Protein AF-A0A316P8J1-F1 (afdb_monomer_lite)

Sequence (137 aa):
MRKIENETIPFGTFVAFNYFGLVFIKRLLSAEEENHEAIHTRQQIEWLILNTAVLLVLILGGGWSWWWLCTLPLCYHVILYCVLWFIEWLLPPYDRAYRDVALERECYDNQADKMYLKRRKWFAWVKYLFKRPKNET

Secondary structure (DSSP, 8-state):
-EEEE-SSSS-TT-SEEEETTEEEESSPPPHHHHHHHHHHHHHHHHHHHHHHHHHHHHHHHH---GGGGGGTTTTHHHHHHHHHHHHHHHSSPTTSTTT--HHHHHHHHHTT-TTHHHHPPTTTTHHHHSSPPP---

pLDDT: mean 81.85, std 12.63, range [36.97, 94.56]

Structure (mmCIF, N/CA/C/O backbone):
data_AF-A0A316P8J1-F1
#
_entry.id   AF-A0A316P8J1-F1
#
loop_
_atom_site.group_PDB
_atom_site.id
_atom_site.type_symbol
_atom_site.label_atom_id
_atom_site.label_alt_id
_atom_site.label_comp_id
_atom_site.label_asym_id
_atom_site.label_entity_id
_atom_site.label_seq_id
_atom_site.pdbx_PDB_ins_code
_atom_site.Cartn_x
_atom_site.Cartn_y
_atom_site.Cartn_z
_atom_site.occupancy
_atom_site.B_iso_or_equiv
_atom_site.auth_seq_id
_atom_site.auth_comp_id
_atom_site.auth_asym_id
_atom_site.auth_atom_id
_atom_site.pdbx_PDB_model_num
ATOM 1 N N . MET A 1 1 ? 11.350 8.365 -1.764 1.00 85.19 1 MET A N 1
ATOM 2 C CA . MET A 1 1 ? 11.696 7.038 -1.215 1.00 85.19 1 MET A CA 1
ATOM 3 C C . MET A 1 1 ? 13.190 6.975 -0.987 1.00 85.19 1 MET A C 1
ATOM 5 O O . MET A 1 1 ? 13.927 7.582 -1.756 1.00 85.19 1 MET A O 1
ATOM 9 N N . ARG A 1 2 ? 13.624 6.270 0.055 1.00 89.25 2 ARG A N 1
ATOM 10 C CA . ARG A 1 2 ? 15.032 6.014 0.354 1.00 89.25 2 ARG A CA 1
ATOM 11 C C . ARG A 1 2 ? 15.340 4.563 -0.001 1.00 89.25 2 ARG A C 1
ATOM 13 O O . ARG A 1 2 ? 14.674 3.668 0.504 1.00 89.25 2 ARG A O 1
ATOM 20 N N . LYS A 1 3 ? 16.339 4.353 -0.855 1.00 91.88 3 LYS A N 1
ATOM 21 C CA . LYS A 1 3 ? 16.810 3.022 -1.250 1.00 91.88 3 LYS A CA 1
ATOM 22 C C . LYS A 1 3 ? 17.930 2.575 -0.312 1.00 91.88 3 LYS A C 1
ATOM 24 O O . LYS A 1 3 ? 18.781 3.391 0.044 1.00 91.88 3 LYS A O 1
ATOM 29 N N . ILE A 1 4 ? 17.896 1.318 0.109 1.00 90.50 4 ILE A N 1
ATOM 30 C CA . ILE A 1 4 ? 18.890 0.688 0.977 1.00 90.50 4 ILE A CA 1
ATOM 31 C C . ILE A 1 4 ? 19.311 -0.610 0.295 1.00 90.50 4 ILE A C 1
ATOM 33 O O . ILE A 1 4 ? 18.494 -1.507 0.110 1.00 90.50 4 ILE A O 1
ATOM 37 N N . GLU A 1 5 ? 20.574 -0.699 -0.101 1.00 89.00 5 GLU A N 1
ATOM 38 C CA . GLU A 1 5 ? 21.126 -1.928 -0.669 1.00 89.00 5 GLU A CA 1
ATOM 39 C C . GLU A 1 5 ? 21.332 -2.951 0.450 1.00 89.00 5 GLU A C 1
ATOM 41 O O . GLU A 1 5 ? 21.903 -2.633 1.497 1.00 89.00 5 GLU A O 1
ATOM 46 N N . ASN A 1 6 ? 20.795 -4.156 0.268 1.00 85.25 6 ASN A N 1
ATOM 47 C CA . ASN A 1 6 ? 20.880 -5.226 1.253 1.00 85.25 6 ASN A CA 1
ATOM 48 C C . ASN A 1 6 ? 20.797 -6.595 0.560 1.00 85.25 6 ASN A C 1
ATOM 50 O O . ASN A 1 6 ? 19.905 -6.851 -0.245 1.00 85.25 6 ASN A O 1
ATOM 54 N N . GLU A 1 7 ? 21.730 -7.487 0.889 1.00 76.38 7 GLU A N 1
ATOM 55 C CA . GLU A 1 7 ? 21.803 -8.835 0.312 1.00 76.38 7 GLU A CA 1
ATOM 56 C C . GLU A 1 7 ? 20.907 -9.851 1.043 1.00 76.38 7 GLU A C 1
ATOM 58 O O . GLU A 1 7 ? 20.533 -10.878 0.479 1.00 76.38 7 GLU A O 1
ATOM 63 N N . THR A 1 8 ? 20.528 -9.561 2.292 1.00 77.88 8 THR A N 1
ATOM 64 C CA . THR A 1 8 ? 19.706 -10.441 3.142 1.00 77.88 8 THR A CA 1
ATOM 65 C C . THR A 1 8 ? 18.210 -10.181 2.970 1.00 77.88 8 THR A C 1
ATOM 67 O O . THR A 1 8 ? 17.414 -11.117 2.925 1.00 77.88 8 THR A O 1
ATOM 70 N N . ILE A 1 9 ? 17.817 -8.908 2.879 1.00 74.31 9 ILE A N 1
ATOM 71 C CA . ILE A 1 9 ? 16.425 -8.469 2.716 1.00 74.31 9 ILE A CA 1
ATOM 72 C C . ILE A 1 9 ? 16.333 -7.721 1.389 1.00 74.31 9 ILE A C 1
ATOM 74 O O . ILE A 1 9 ? 17.096 -6.774 1.206 1.00 74.31 9 ILE A O 1
ATOM 78 N N . PRO A 1 10 ? 15.388 -8.053 0.495 1.00 71.56 10 PRO A N 1
ATOM 79 C CA . PRO A 1 10 ? 14.294 -9.032 0.626 1.00 71.56 10 PRO A CA 1
ATOM 80 C C . PRO A 1 10 ? 14.698 -10.519 0.668 1.00 71.56 10 PRO A C 1
ATOM 82 O O . PRO A 1 10 ? 15.656 -10.931 0.032 1.00 71.56 10 PRO A O 1
ATOM 85 N N . PHE A 1 11 ? 13.926 -11.376 1.341 1.00 73.81 11 PHE A N 1
ATOM 86 C CA . PHE A 1 11 ? 14.153 -12.831 1.316 1.00 73.81 11 PHE A CA 1
ATOM 87 C C . PHE A 1 11 ? 13.697 -13.460 -0.016 1.00 73.81 11 PHE A C 1
ATOM 89 O O . PHE A 1 11 ? 12.837 -12.917 -0.701 1.00 73.81 11 PHE A O 1
ATOM 96 N N . GLY A 1 12 ? 14.250 -14.613 -0.402 1.00 76.75 12 GLY A N 1
ATOM 97 C CA . GLY A 1 12 ? 13.776 -15.373 -1.572 1.00 76.75 12 GLY A CA 1
ATOM 98 C C . GLY A 1 12 ? 14.041 -14.706 -2.932 1.00 76.75 12 GLY A C 1
ATOM 99 O O . GLY A 1 12 ? 15.093 -14.103 -3.140 1.00 76.75 12 GLY A O 1
ATOM 100 N N . THR A 1 13 ? 13.097 -14.844 -3.869 1.00 77.56 13 THR A N 1
ATOM 101 C CA . THR A 1 13 ? 13.206 -14.369 -5.266 1.00 77.56 13 THR A CA 1
ATOM 102 C C . THR A 1 13 ? 12.830 -12.899 -5.457 1.00 77.56 13 THR A C 1
ATOM 104 O O . THR A 1 13 ? 12.964 -12.376 -6.561 1.00 77.56 13 THR A O 1
ATOM 107 N N . PHE A 1 14 ? 12.356 -12.224 -4.408 1.00 79.00 14 PHE A N 1
ATOM 108 C CA . PHE A 1 14 ? 11.986 -10.814 -4.476 1.00 79.00 14 PHE A CA 1
ATOM 109 C C . PHE A 1 14 ? 13.226 -9.937 -4.704 1.00 79.00 14 PHE A C 1
ATOM 111 O O . PHE A 1 14 ? 14.289 -10.166 -4.117 1.00 79.00 14 PHE A O 1
ATOM 118 N N . VAL A 1 15 ? 13.078 -8.940 -5.578 1.00 85.19 15 VAL A N 1
ATOM 119 C CA . VAL A 1 15 ? 14.144 -8.005 -5.980 1.00 85.19 15 VAL A CA 1
ATOM 120 C C . VAL A 1 15 ? 14.183 -6.786 -5.062 1.00 85.19 15 VAL A C 1
ATOM 122 O O . VAL A 1 15 ? 15.264 -6.320 -4.689 1.00 85.19 15 VAL A O 1
ATOM 125 N N . ALA A 1 16 ? 13.000 -6.297 -4.694 1.00 86.94 16 ALA A N 1
ATOM 126 C CA . ALA A 1 16 ? 12.796 -5.174 -3.803 1.00 86.94 16 ALA A CA 1
ATOM 127 C C . ALA A 1 16 ? 11.780 -5.527 -2.711 1.00 86.94 16 ALA A C 1
ATOM 129 O O . ALA A 1 16 ? 10.933 -6.403 -2.882 1.00 86.94 16 ALA A O 1
ATOM 130 N N . PHE A 1 17 ? 11.899 -4.851 -1.573 1.00 86.88 17 PHE A N 1
ATOM 131 C CA . PHE A 1 17 ? 10.898 -4.840 -0.515 1.00 86.88 17 PHE A CA 1
ATOM 132 C C . PHE A 1 17 ? 10.733 -3.416 -0.002 1.00 86.88 17 PHE A C 1
ATOM 134 O O . PHE A 1 17 ? 11.706 -2.788 0.418 1.00 86.88 17 PHE A O 1
ATOM 141 N N . ASN A 1 18 ? 9.507 -2.908 -0.024 1.00 88.31 18 ASN A N 1
ATOM 142 C CA . ASN A 1 18 ? 9.205 -1.533 0.341 1.00 88.31 18 ASN A CA 1
ATOM 143 C C . ASN A 1 18 ? 8.412 -1.453 1.629 1.00 88.31 18 ASN A C 1
ATOM 145 O O . ASN A 1 18 ? 7.298 -1.960 1.738 1.00 88.31 18 ASN A O 1
ATOM 149 N N . TYR A 1 19 ? 8.980 -0.739 2.589 1.00 86.81 19 TYR A N 1
ATOM 150 C CA . TYR A 1 19 ? 8.378 -0.492 3.879 1.00 86.81 19 TYR A CA 1
ATOM 151 C C . TYR A 1 19 ? 8.293 1.009 4.141 1.00 86.81 19 TYR A C 1
ATOM 153 O O . TYR A 1 19 ? 9.278 1.649 4.510 1.00 86.81 19 TYR A O 1
ATOM 161 N N . PHE A 1 20 ? 7.114 1.592 3.919 1.00 85.69 20 PHE A N 1
ATOM 162 C CA . PHE A 1 20 ? 6.839 3.022 4.091 1.00 85.69 20 PHE A CA 1
ATOM 163 C C . PHE A 1 20 ? 7.842 3.934 3.364 1.00 85.69 20 PHE A C 1
ATOM 165 O O . PHE A 1 20 ? 8.261 4.976 3.868 1.00 85.69 20 PHE A O 1
ATOM 172 N N . GLY A 1 21 ? 8.244 3.546 2.152 1.00 85.25 21 GLY A N 1
ATOM 173 C CA . GLY A 1 21 ? 9.193 4.305 1.340 1.00 85.25 21 GLY A CA 1
ATOM 174 C C . GLY A 1 21 ? 10.661 4.100 1.708 1.00 85.25 21 GLY A C 1
ATOM 175 O O . GLY A 1 21 ? 11.510 4.757 1.096 1.00 85.25 21 GLY A O 1
ATOM 176 N N . LEU A 1 22 ? 10.966 3.202 2.652 1.00 89.81 22 LEU A N 1
ATOM 177 C CA . LEU A 1 22 ? 12.269 2.552 2.780 1.00 89.81 22 LEU A CA 1
ATOM 178 C C . LEU A 1 22 ? 12.263 1.312 1.882 1.00 89.81 22 LEU A C 1
ATOM 180 O O . LEU A 1 22 ? 11.584 0.332 2.179 1.00 89.81 22 LEU A O 1
ATOM 184 N N . VAL A 1 23 ? 12.988 1.373 0.770 1.00 91.00 23 VAL A N 1
ATOM 185 C CA . VAL A 1 23 ? 13.025 0.298 -0.226 1.00 91.00 23 VAL A CA 1
ATOM 186 C C . VAL A 1 23 ? 14.345 -0.444 -0.097 1.00 91.00 23 VAL A C 1
ATOM 188 O O . VAL A 1 23 ? 15.403 0.115 -0.385 1.00 91.00 23 VAL A O 1
ATOM 191 N N . PHE A 1 24 ? 14.280 -1.693 0.343 1.00 90.06 24 PHE A N 1
ATOM 192 C CA . PHE A 1 24 ? 15.413 -2.604 0.399 1.00 90.06 24 PHE A CA 1
ATOM 193 C C . PHE A 1 24 ? 15.577 -3.271 -0.960 1.00 90.06 24 PHE A C 1
ATOM 195 O O . PHE A 1 24 ? 14.616 -3.850 -1.465 1.00 90.06 24 PHE A O 1
ATOM 202 N N . ILE A 1 25 ? 16.760 -3.166 -1.560 1.00 91.94 25 ILE A N 1
ATOM 203 C CA . ILE A 1 25 ? 17.027 -3.650 -2.917 1.00 91.94 25 ILE A CA 1
ATOM 204 C C . ILE A 1 25 ? 18.228 -4.599 -2.928 1.00 91.94 25 ILE A C 1
ATOM 206 O O . ILE A 1 25 ? 19.247 -4.318 -2.300 1.00 91.94 25 ILE A O 1
ATOM 210 N N . LYS A 1 26 ? 18.120 -5.700 -3.680 1.00 88.31 26 LYS A N 1
ATOM 211 C CA . LYS A 1 26 ? 19.250 -6.615 -3.950 1.00 88.31 26 LYS A CA 1
ATOM 212 C C . LYS A 1 26 ? 20.116 -6.183 -5.125 1.00 88.31 26 LYS A C 1
ATOM 214 O O . LYS A 1 26 ? 21.272 -6.571 -5.234 1.00 88.31 26 LYS A O 1
ATOM 219 N N . ARG A 1 27 ? 19.516 -5.443 -6.052 1.00 90.06 27 ARG A N 1
ATOM 220 C CA . ARG A 1 27 ? 20.156 -4.920 -7.257 1.00 90.06 27 ARG A CA 1
ATOM 221 C C . ARG A 1 27 ? 19.560 -3.570 -7.603 1.00 90.06 27 ARG A C 1
ATOM 223 O O . ARG A 1 27 ? 18.485 -3.216 -7.120 1.00 90.06 27 ARG A O 1
ATOM 230 N N . LEU A 1 28 ? 20.230 -2.855 -8.499 1.00 89.94 28 LEU A N 1
ATOM 231 C CA . LEU A 1 28 ? 19.685 -1.636 -9.072 1.00 89.94 28 LEU A CA 1
ATOM 232 C C . LEU A 1 28 ? 18.328 -1.924 -9.738 1.00 89.94 28 LEU A C 1
ATOM 234 O O . LEU A 1 28 ? 18.181 -2.887 -10.501 1.00 89.94 28 LEU A O 1
ATOM 238 N N . LEU A 1 29 ? 17.346 -1.088 -9.411 1.00 90.12 29 LEU A N 1
ATOM 239 C CA . LEU A 1 29 ? 16.007 -1.140 -9.981 1.00 90.12 29 LEU A CA 1
ATOM 240 C C . LEU A 1 29 ? 15.974 -0.382 -11.307 1.00 90.12 29 LEU A C 1
ATOM 242 O O . LEU A 1 29 ? 16.594 0.673 -11.458 1.00 90.12 29 LEU A O 1
ATOM 246 N N . SER A 1 30 ? 15.227 -0.917 -12.265 1.00 93.19 30 SER A N 1
ATOM 247 C CA . SER A 1 30 ? 14.836 -0.190 -13.468 1.00 93.19 30 SER A CA 1
ATOM 248 C C . SER A 1 30 ? 13.892 0.967 -13.123 1.00 93.19 30 SER A C 1
ATOM 250 O O . SER A 1 30 ? 13.273 0.996 -12.060 1.00 93.19 30 SER A O 1
ATOM 252 N N . ALA A 1 31 ? 13.728 1.919 -14.044 1.00 92.56 31 ALA A N 1
ATOM 253 C CA . ALA A 1 31 ? 12.813 3.043 -13.836 1.00 92.56 31 ALA A CA 1
ATOM 254 C C . ALA A 1 31 ? 11.350 2.600 -13.620 1.00 92.56 31 ALA A C 1
ATOM 256 O O . ALA A 1 31 ? 10.596 3.301 -12.947 1.00 92.56 31 ALA A O 1
ATOM 257 N N . GLU A 1 32 ? 10.950 1.459 -14.189 1.00 93.56 32 GLU A N 1
ATOM 258 C CA . GLU A 1 32 ? 9.616 0.887 -13.989 1.00 93.56 32 GLU A CA 1
ATOM 259 C C . GLU A 1 32 ? 9.484 0.276 -12.597 1.00 93.56 32 GLU A C 1
ATOM 261 O O . GLU A 1 32 ? 8.531 0.591 -11.894 1.00 93.56 32 GLU A O 1
ATOM 266 N N . GLU A 1 33 ? 10.471 -0.511 -12.160 1.00 92.06 33 GLU A N 1
ATOM 267 C CA . GLU A 1 33 ? 10.516 -1.074 -10.804 1.00 92.06 33 GLU A CA 1
ATOM 268 C C . GLU A 1 33 ? 10.549 0.037 -9.741 1.00 92.06 33 GLU A C 1
ATOM 270 O O . GLU A 1 33 ? 9.842 -0.032 -8.743 1.00 92.06 33 GLU A O 1
ATOM 275 N N . GLU A 1 34 ? 11.293 1.124 -9.962 1.00 92.94 34 GLU A N 1
ATOM 276 C CA . GLU A 1 34 ? 11.268 2.270 -9.047 1.00 92.94 34 GLU A CA 1
ATOM 277 C C . GLU A 1 34 ? 9.887 2.930 -8.971 1.00 92.94 34 GLU A C 1
ATOM 279 O O . GLU A 1 34 ? 9.447 3.326 -7.890 1.00 92.94 34 GLU A O 1
ATOM 284 N N . ASN A 1 35 ? 9.189 3.064 -10.100 1.00 94.31 35 ASN A N 1
ATOM 285 C CA . ASN A 1 35 ? 7.842 3.625 -10.115 1.00 94.31 35 ASN A CA 1
ATOM 286 C C . ASN A 1 35 ? 6.825 2.666 -9.478 1.00 94.31 35 ASN A C 1
ATOM 288 O O . ASN A 1 35 ? 5.946 3.113 -8.745 1.00 94.31 35 ASN A O 1
ATOM 292 N N . HIS A 1 36 ? 6.979 1.360 -9.700 1.00 94.38 36 HIS A N 1
ATOM 293 C CA . HIS A 1 36 ? 6.211 0.302 -9.050 1.00 94.38 36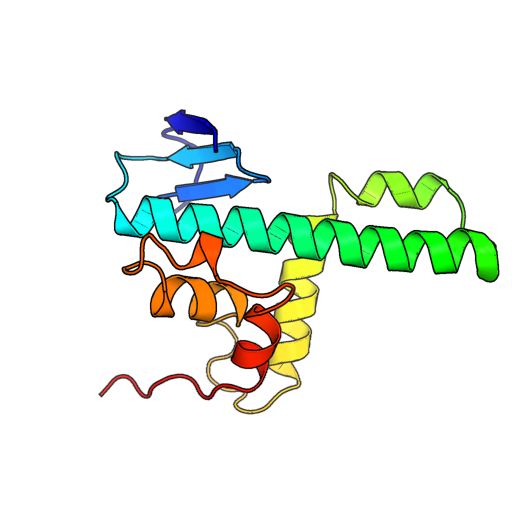 HIS A CA 1
ATOM 294 C C . HIS A 1 36 ? 6.308 0.438 -7.524 1.00 94.38 36 HIS A C 1
ATOM 296 O O . HIS A 1 36 ? 5.293 0.564 -6.837 1.00 94.38 36 HIS A O 1
ATOM 302 N N . GLU A 1 37 ? 7.525 0.548 -6.991 1.00 93.69 37 GLU A N 1
ATOM 303 C CA . GLU A 1 37 ? 7.733 0.760 -5.558 1.00 93.69 37 GLU A CA 1
ATOM 304 C C . GLU A 1 37 ? 7.174 2.110 -5.078 1.00 93.69 37 GLU A C 1
ATOM 306 O O . GLU A 1 37 ? 6.600 2.221 -3.993 1.00 93.69 37 GLU A O 1
ATOM 311 N N . ALA A 1 38 ? 7.255 3.157 -5.897 1.00 94.12 38 ALA A N 1
ATOM 312 C CA . ALA A 1 38 ? 6.682 4.456 -5.556 1.00 94.12 38 ALA A CA 1
ATOM 313 C C . ALA A 1 38 ? 5.151 4.401 -5.402 1.00 94.12 38 ALA A C 1
ATOM 315 O O . ALA A 1 38 ? 4.586 5.083 -4.537 1.00 94.12 38 ALA A O 1
ATOM 316 N N . ILE A 1 39 ? 4.481 3.571 -6.207 1.00 94.31 39 ILE A N 1
ATOM 317 C CA . ILE A 1 39 ? 3.046 3.294 -6.092 1.00 94.31 39 ILE A CA 1
ATOM 318 C C . ILE A 1 39 ? 2.751 2.539 -4.794 1.00 94.31 39 ILE A C 1
ATOM 320 O O . ILE A 1 39 ? 1.865 2.982 -4.057 1.00 94.31 39 ILE A O 1
ATOM 324 N N . HIS A 1 40 ? 3.536 1.515 -4.445 1.00 91.44 40 HIS A N 1
ATOM 325 C CA . HIS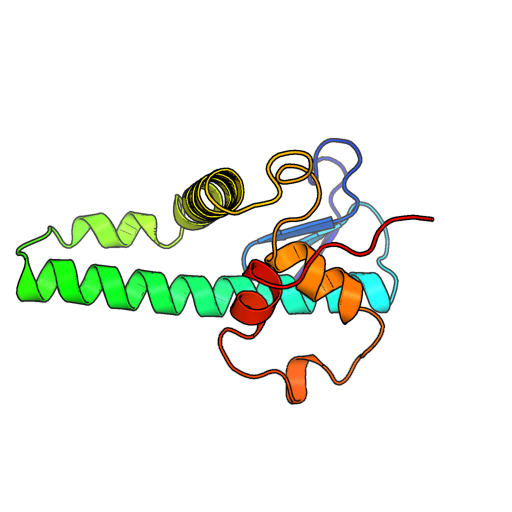 A 1 40 ? 3.414 0.809 -3.159 1.00 91.44 40 HIS A CA 1
ATOM 326 C C . HIS A 1 40 ? 3.527 1.750 -1.961 1.00 91.44 40 HIS A C 1
ATOM 328 O O . HIS A 1 40 ? 2.676 1.740 -1.070 1.00 91.44 40 HIS A O 1
ATOM 334 N N . THR A 1 41 ? 4.511 2.654 -1.955 1.00 92.44 41 THR A N 1
ATOM 335 C CA . THR A 1 41 ? 4.632 3.663 -0.888 1.00 92.44 41 THR A CA 1
ATOM 336 C C . THR A 1 41 ? 3.390 4.544 -0.799 1.00 92.44 41 THR A C 1
ATOM 338 O O . THR A 1 41 ? 2.924 4.862 0.298 1.00 92.44 41 THR A O 1
ATOM 341 N N . ARG A 1 42 ? 2.822 4.948 -1.942 1.00 93.12 42 ARG A N 1
ATOM 342 C CA . ARG A 1 42 ? 1.600 5.750 -1.933 1.00 93.12 42 ARG A CA 1
ATOM 343 C C . ARG A 1 42 ? 0.437 4.959 -1.349 1.00 93.12 42 ARG A C 1
ATOM 345 O O . ARG A 1 42 ? -0.247 5.492 -0.482 1.00 93.12 42 ARG A O 1
ATOM 352 N N . GLN A 1 43 ? 0.247 3.714 -1.775 1.00 90.81 43 GLN A N 1
ATOM 353 C CA . GLN A 1 43 ? -0.791 2.826 -1.256 1.00 90.81 43 GLN A CA 1
ATOM 354 C C . GLN A 1 43 ? -0.664 2.641 0.260 1.00 90.81 43 GLN A C 1
ATOM 356 O O . GLN A 1 43 ? -1.657 2.820 0.957 1.00 90.81 43 GLN A O 1
ATOM 361 N N . GLN A 1 44 ? 0.542 2.391 0.785 1.00 89.00 44 GLN A N 1
ATOM 362 C CA . GLN A 1 44 ? 0.807 2.265 2.227 1.00 89.00 44 GLN A CA 1
ATOM 363 C C . GLN A 1 44 ? 0.368 3.504 3.024 1.00 89.00 44 GLN A C 1
ATOM 365 O O . GLN A 1 44 ? -0.200 3.365 4.106 1.00 89.00 44 GLN A O 1
ATOM 370 N N . ILE A 1 45 ? 0.578 4.714 2.489 1.00 89.62 45 ILE A N 1
ATOM 371 C CA . ILE A 1 45 ? 0.133 5.966 3.126 1.00 89.62 45 ILE A CA 1
ATOM 372 C C . ILE A 1 45 ? -1.397 6.065 3.159 1.00 89.62 45 ILE A C 1
ATOM 374 O O . ILE A 1 45 ? -1.963 6.442 4.182 1.00 89.62 45 ILE A O 1
ATOM 378 N N . GLU A 1 46 ? -2.082 5.749 2.057 1.00 90.94 46 GLU A N 1
ATOM 379 C CA . GLU A 1 46 ? -3.556 5.795 1.995 1.00 90.94 46 GLU A CA 1
ATOM 380 C C . GLU A 1 46 ? -4.186 4.874 3.028 1.00 90.94 46 GLU A C 1
ATOM 382 O O . GLU A 1 46 ? -5.133 5.222 3.731 1.00 90.94 46 GLU A O 1
ATOM 387 N N . TRP A 1 47 ? -3.596 3.698 3.123 1.00 85.94 47 TRP A N 1
ATOM 388 C CA . TRP A 1 47 ? -3.966 2.647 4.031 1.00 85.94 47 TRP A CA 1
ATOM 389 C C . TRP A 1 47 ? -3.708 3.047 5.490 1.00 85.94 47 TRP A C 1
ATOM 391 O O . TRP A 1 47 ? -4.622 2.959 6.316 1.00 85.94 47 TRP A O 1
ATOM 401 N N . LEU A 1 48 ? -2.537 3.613 5.795 1.00 86.62 48 LEU A N 1
ATOM 402 C CA . LEU A 1 48 ? -2.246 4.170 7.117 1.00 86.62 48 LEU A CA 1
ATOM 403 C C . LEU A 1 48 ? -3.273 5.237 7.526 1.00 86.62 48 LEU A C 1
ATOM 405 O O . LEU A 1 48 ? -3.754 5.225 8.660 1.00 86.62 48 LEU A O 1
ATOM 409 N N . ILE A 1 49 ? -3.647 6.131 6.604 1.00 88.94 49 ILE A N 1
ATOM 410 C CA . ILE A 1 49 ? -4.653 7.173 6.856 1.00 88.94 49 ILE A CA 1
ATOM 411 C C . ILE A 1 49 ? -6.021 6.548 7.139 1.00 88.94 49 ILE A C 1
ATOM 413 O O . ILE A 1 49 ? -6.661 6.916 8.124 1.00 88.94 49 ILE A O 1
ATOM 417 N N . LEU A 1 50 ? -6.460 5.588 6.319 1.00 87.25 50 LEU A N 1
ATOM 418 C CA . LEU A 1 50 ? -7.739 4.902 6.507 1.00 87.25 50 LEU A CA 1
ATOM 419 C C . LEU A 1 50 ? -7.792 4.171 7.854 1.00 87.25 50 LEU A C 1
ATOM 421 O O . LEU A 1 50 ? -8.770 4.296 8.588 1.00 87.25 50 LEU A O 1
ATOM 425 N N . ASN A 1 51 ? -6.733 3.443 8.206 1.00 85.06 51 ASN A N 1
ATOM 426 C CA . ASN A 1 51 ? -6.668 2.712 9.467 1.00 85.06 51 ASN A CA 1
ATOM 427 C C . ASN A 1 51 ? -6.655 3.648 10.678 1.00 85.06 51 ASN A C 1
ATOM 429 O O . ASN A 1 51 ? -7.401 3.425 11.629 1.00 85.06 51 ASN A O 1
ATOM 433 N N . THR A 1 52 ? -5.884 4.735 10.603 1.00 87.25 52 THR A N 1
ATOM 434 C CA . THR A 1 52 ? -5.868 5.772 11.642 1.00 87.25 52 THR A CA 1
ATOM 435 C C . THR A 1 52 ? -7.257 6.380 11.822 1.00 87.25 52 THR A C 1
ATOM 437 O O . THR A 1 52 ? -7.726 6.503 12.950 1.00 87.25 52 THR A O 1
ATOM 440 N N . ALA A 1 53 ? -7.956 6.706 10.729 1.00 90.00 53 ALA A N 1
ATOM 441 C CA . ALA A 1 53 ? -9.305 7.261 10.796 1.00 90.00 53 ALA A CA 1
ATOM 442 C C . ALA A 1 53 ? -10.294 6.298 11.477 1.00 90.00 53 ALA A C 1
ATOM 444 O O . ALA A 1 53 ? -11.042 6.714 12.361 1.00 90.00 53 ALA A O 1
ATOM 445 N N . VAL A 1 54 ? -10.264 5.009 11.121 1.00 88.12 54 VAL A N 1
ATOM 446 C CA . VAL A 1 54 ? -11.126 3.987 11.738 1.00 88.12 54 VAL A CA 1
ATOM 447 C C . VAL A 1 54 ? -10.816 3.820 13.227 1.00 88.12 54 VAL A C 1
ATOM 449 O O . VAL A 1 54 ? -11.738 3.827 14.041 1.00 88.12 54 VAL A O 1
ATOM 452 N N . LEU A 1 55 ? -9.538 3.722 13.608 1.00 87.88 55 LEU A N 1
ATOM 453 C CA . LEU A 1 55 ? -9.148 3.603 15.016 1.00 87.88 55 LEU A CA 1
ATOM 454 C C . LEU A 1 55 ? -9.578 4.821 15.834 1.00 87.88 55 LEU A C 1
ATOM 456 O O . LEU A 1 55 ? -10.079 4.653 16.941 1.00 87.88 55 LEU A O 1
ATOM 460 N N . LEU A 1 56 ? -9.450 6.034 15.291 1.00 90.12 56 LEU A N 1
ATOM 461 C CA . LEU A 1 56 ? -9.918 7.245 15.968 1.00 90.12 56 LEU A CA 1
ATOM 462 C C . LEU A 1 56 ? -11.430 7.213 16.209 1.00 90.12 56 LEU A C 1
ATOM 464 O O . LEU A 1 56 ? -11.868 7.545 17.307 1.00 90.12 56 LEU A O 1
ATOM 468 N N . VAL A 1 57 ? -12.228 6.761 15.237 1.00 92.12 57 VAL A N 1
ATOM 469 C CA . VAL A 1 57 ? -13.681 6.598 15.420 1.00 92.12 57 VAL A CA 1
ATOM 470 C C . VAL A 1 57 ? -13.990 5.576 16.519 1.00 92.12 57 VAL A C 1
ATOM 472 O O . VAL A 1 57 ? -14.847 5.831 17.362 1.00 92.12 57 VAL A O 1
ATOM 475 N N . LEU A 1 58 ? -13.275 4.448 16.561 1.00 90.25 58 LEU A N 1
ATOM 476 C CA . LEU A 1 58 ? -13.472 3.411 17.582 1.00 90.25 58 LEU A CA 1
ATOM 477 C C . LEU A 1 58 ? -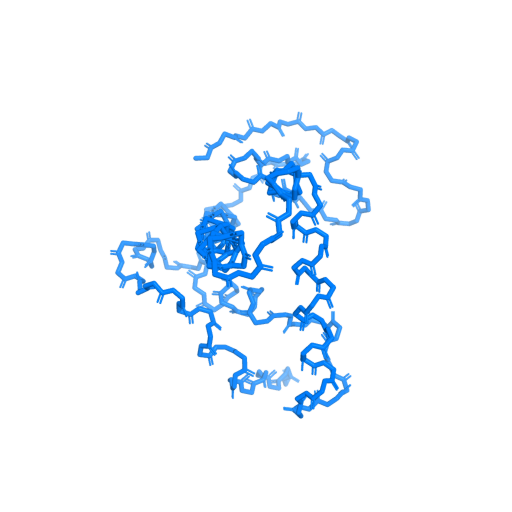13.038 3.860 18.985 1.00 90.25 58 LEU A C 1
ATOM 479 O O . LEU A 1 58 ? -13.696 3.531 19.970 1.00 90.25 58 LEU A O 1
ATOM 483 N N . ILE A 1 59 ? -11.957 4.630 19.091 1.00 91.81 59 ILE A N 1
ATOM 484 C CA . ILE A 1 59 ? -11.474 5.174 20.366 1.00 91.81 59 ILE A CA 1
ATOM 485 C C . ILE A 1 59 ? -12.450 6.230 20.888 1.00 91.81 59 ILE A C 1
ATOM 487 O O . ILE A 1 59 ? -12.903 6.144 22.027 1.00 91.81 59 ILE A O 1
ATOM 491 N N . LEU A 1 60 ? -12.813 7.199 20.044 1.00 90.50 60 LEU A N 1
ATOM 492 C CA . LEU A 1 60 ? -13.643 8.336 20.444 1.00 90.50 60 LEU A CA 1
ATOM 493 C C . LEU A 1 60 ? -15.118 7.959 20.632 1.00 90.50 60 LEU A C 1
ATOM 495 O O . LEU A 1 60 ? -15.764 8.476 21.538 1.00 90.50 60 LEU A O 1
ATOM 499 N N . GLY A 1 61 ? -15.655 7.078 19.784 1.00 91.00 61 GLY A N 1
ATOM 500 C CA . GLY A 1 61 ? -17.069 6.687 19.802 1.00 91.00 61 GLY A CA 1
ATOM 501 C C . GLY A 1 61 ? -17.354 5.343 20.473 1.00 91.00 61 GLY A C 1
ATOM 502 O O . GLY A 1 61 ? -18.475 5.111 20.913 1.00 91.00 61 GLY A O 1
ATOM 503 N N . GLY A 1 62 ? -16.361 4.455 20.552 1.00 86.06 62 GLY A N 1
ATOM 504 C CA . GLY A 1 62 ? -16.524 3.083 21.045 1.00 86.06 62 GLY A CA 1
ATOM 505 C C . GLY A 1 62 ? -15.818 2.786 22.368 1.00 86.06 62 GLY A C 1
ATOM 506 O O . GLY A 1 62 ? -15.883 1.650 22.830 1.00 86.06 62 GLY A O 1
ATOM 507 N N . GLY A 1 63 ? -15.117 3.758 22.964 1.00 88.06 63 GLY A N 1
ATOM 508 C CA . GLY A 1 63 ? -14.381 3.568 24.220 1.00 88.06 63 GLY A CA 1
ATOM 509 C C . GLY A 1 63 ? -13.159 2.652 24.092 1.00 88.06 63 GLY A C 1
ATOM 510 O O . GLY A 1 63 ? -12.695 2.096 25.088 1.00 88.06 63 GLY A O 1
ATOM 511 N N . TRP A 1 64 ? -12.641 2.461 22.874 1.00 88.25 64 TRP A N 1
ATOM 512 C CA . TRP A 1 64 ? -11.443 1.655 22.664 1.00 88.25 64 TRP A CA 1
ATOM 513 C C . TRP A 1 64 ? -10.217 2.334 23.270 1.00 88.25 64 TRP A C 1
ATOM 515 O O . TRP A 1 64 ? -10.065 3.553 23.262 1.00 88.25 64 TRP A O 1
ATOM 525 N N . SER A 1 65 ? -9.311 1.512 23.786 1.00 89.06 65 SER A N 1
ATOM 526 C CA . SER A 1 65 ? -8.083 1.980 24.413 1.00 89.06 65 SER A CA 1
ATOM 527 C C . SER A 1 65 ? -7.129 2.644 23.411 1.00 89.06 65 SER A C 1
ATOM 529 O O . SER A 1 65 ? -6.846 2.089 22.349 1.00 89.06 65 SER A O 1
ATOM 531 N N . TRP A 1 66 ? -6.538 3.782 23.789 1.00 86.94 66 TRP A N 1
ATOM 532 C CA . TRP A 1 66 ? -5.503 4.477 23.008 1.00 86.94 66 TRP A CA 1
ATOM 533 C C . TRP A 1 66 ? -4.268 3.614 22.724 1.00 86.94 66 TRP A C 1
ATOM 535 O O . TRP A 1 66 ? -3.564 3.855 21.744 1.00 86.94 66 TRP A O 1
ATOM 545 N N . TRP A 1 67 ? -4.033 2.576 23.537 1.00 85.88 67 TRP A N 1
ATOM 546 C CA . TRP A 1 67 ? -2.960 1.604 23.326 1.00 85.88 67 TRP A CA 1
ATOM 547 C C . TRP A 1 67 ? -3.020 0.959 21.937 1.00 85.88 67 TRP A C 1
ATOM 549 O O . TRP A 1 67 ? -1.975 0.641 21.383 1.00 85.88 67 TRP A O 1
ATOM 559 N N . TRP A 1 68 ? -4.200 0.850 21.320 1.00 82.06 68 TRP A N 1
ATOM 560 C CA . TRP A 1 68 ? -4.342 0.295 19.972 1.00 82.06 68 TRP A CA 1
ATOM 561 C C . TRP A 1 68 ? -3.647 1.114 18.877 1.00 82.06 68 TRP A C 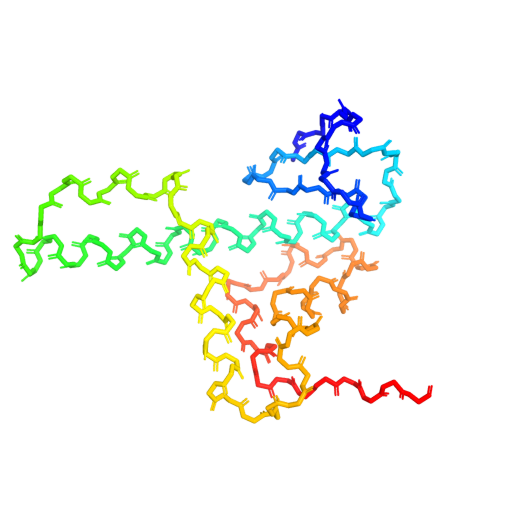1
ATOM 563 O O . TRP A 1 68 ? -3.325 0.557 17.829 1.00 82.06 68 TRP A O 1
ATOM 573 N N . LEU A 1 69 ? -3.317 2.390 19.111 1.00 80.81 69 LEU A N 1
ATOM 574 C CA . LEU A 1 69 ? -2.530 3.190 18.166 1.00 80.81 69 LEU A CA 1
ATOM 575 C C . LEU A 1 69 ? -1.104 2.652 17.959 1.00 80.81 69 LEU A C 1
ATOM 577 O O . LEU A 1 69 ? -0.502 2.923 16.922 1.00 80.81 69 LEU A O 1
ATOM 581 N N . CYS A 1 70 ? -0.563 1.845 18.882 1.00 81.50 70 CYS A N 1
ATOM 582 C CA . CYS A 1 70 ? 0.757 1.227 18.709 1.00 81.50 70 CYS A CA 1
ATOM 583 C C . CYS A 1 70 ? 0.792 0.198 17.561 1.00 81.50 70 CYS A C 1
ATOM 585 O O . CYS A 1 70 ? 1.867 -0.162 17.082 1.00 81.50 70 CYS A O 1
ATOM 587 N N . THR A 1 71 ? -0.376 -0.251 17.088 1.00 72.50 71 THR A N 1
ATOM 588 C CA . THR A 1 71 ? -0.494 -1.199 15.971 1.00 72.50 71 THR A CA 1
ATOM 589 C C . THR A 1 71 ? -0.234 -0.551 14.607 1.00 72.50 71 THR A C 1
ATOM 591 O O . THR A 1 71 ? 0.150 -1.259 13.672 1.00 72.50 71 THR A O 1
ATOM 594 N N . LEU A 1 72 ? -0.352 0.783 14.511 1.00 74.69 72 LEU A N 1
ATOM 595 C CA . LEU A 1 72 ? -0.200 1.567 13.279 1.00 74.69 72 LEU A CA 1
ATOM 596 C C . LEU A 1 72 ? 1.164 1.381 12.576 1.00 74.69 72 LEU A C 1
ATOM 598 O O . LEU A 1 72 ? 1.168 1.177 11.363 1.00 74.69 72 LEU A O 1
ATOM 602 N N . PRO A 1 73 ? 2.319 1.411 13.273 1.00 67.00 73 PRO A N 1
ATOM 603 C CA . PRO A 1 73 ? 3.622 1.232 12.629 1.00 67.00 73 PRO A CA 1
ATOM 604 C C . PRO A 1 73 ? 4.152 -0.209 12.587 1.00 67.00 73 PRO A C 1
ATOM 606 O O . PRO A 1 73 ? 5.148 -0.418 11.905 1.00 67.00 73 PRO A O 1
ATOM 609 N N . LEU A 1 74 ? 3.580 -1.178 13.319 1.00 65.81 74 LEU A N 1
ATOM 610 C CA . LEU A 1 74 ? 4.194 -2.512 13.503 1.00 65.81 74 LEU A CA 1
ATOM 611 C C . LEU A 1 74 ? 3.371 -3.668 12.926 1.00 65.81 74 LEU A C 1
ATOM 613 O O . LEU A 1 74 ? 3.914 -4.535 12.248 1.00 65.81 74 LEU A O 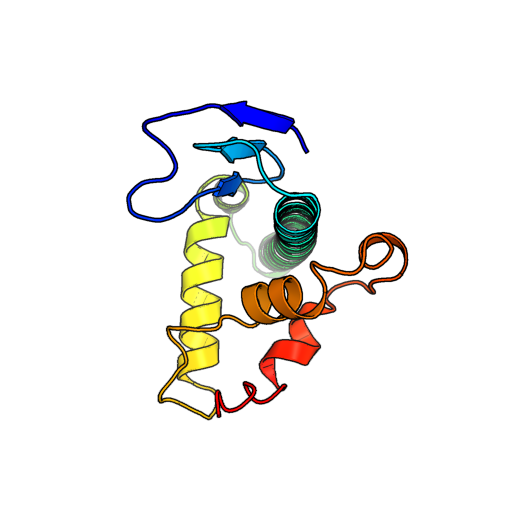1
ATOM 617 N N . CYS A 1 75 ? 2.063 -3.688 13.172 1.00 65.62 75 CYS A N 1
ATOM 618 C CA . CYS A 1 75 ? 1.207 -4.810 12.766 1.00 65.62 75 CYS A CA 1
ATOM 619 C C . CYS A 1 75 ? 0.405 -4.496 11.501 1.00 65.62 75 CYS A C 1
ATOM 621 O O . CYS A 1 75 ? -0.145 -5.393 10.866 1.00 65.62 75 CYS A O 1
ATOM 623 N N . TYR A 1 76 ? 0.353 -3.220 11.125 1.00 67.19 76 TYR A N 1
ATOM 624 C CA . TYR A 1 76 ? -0.518 -2.724 10.078 1.00 67.19 76 TYR A CA 1
ATOM 625 C C . TYR A 1 76 ? -0.288 -3.378 8.713 1.00 67.19 76 TYR A C 1
ATOM 627 O O . TYR A 1 76 ? -1.239 -3.806 8.064 1.00 67.19 76 TYR A O 1
ATOM 635 N N . HIS A 1 77 ? 0.972 -3.496 8.293 1.00 65.00 77 HIS A N 1
ATOM 636 C CA . HIS A 1 77 ? 1.307 -4.017 6.971 1.00 65.00 77 HIS A CA 1
ATOM 637 C C . HIS A 1 77 ? 0.930 -5.500 6.824 1.00 65.00 77 HIS A C 1
ATOM 639 O O . HIS A 1 77 ? 0.337 -5.894 5.824 1.00 65.00 77 HIS A O 1
ATOM 645 N N . VAL A 1 78 ? 1.193 -6.303 7.860 1.00 67.94 78 VAL A N 1
ATOM 646 C CA . VAL A 1 78 ? 0.838 -7.730 7.888 1.00 67.94 78 VAL A CA 1
ATOM 647 C C . VAL A 1 78 ? -0.679 -7.905 7.922 1.00 67.94 78 VAL A C 1
ATOM 649 O O . VAL A 1 78 ? -1.229 -8.654 7.121 1.00 67.94 78 VAL A O 1
ATOM 652 N N . ILE A 1 79 ? -1.369 -7.166 8.797 1.00 70.06 79 ILE A N 1
ATOM 653 C CA . ILE A 1 79 ? -2.830 -7.233 8.918 1.00 70.06 79 ILE A CA 1
ATOM 654 C C . ILE A 1 79 ? -3.497 -6.824 7.603 1.00 70.06 79 ILE A C 1
ATOM 656 O O . ILE A 1 79 ? -4.430 -7.486 7.169 1.00 70.06 79 ILE A O 1
ATOM 660 N N . LEU A 1 80 ? -3.008 -5.778 6.939 1.00 68.62 80 LEU A N 1
ATOM 661 C CA . LEU A 1 80 ? -3.540 -5.317 5.661 1.00 68.62 80 LEU A CA 1
ATOM 662 C C . LEU A 1 80 ? -3.402 -6.360 4.558 1.00 68.62 80 LEU A C 1
ATOM 664 O O . LEU A 1 80 ? -4.376 -6.611 3.852 1.00 68.62 80 LEU A O 1
ATOM 668 N N . TYR A 1 81 ? -2.225 -6.973 4.414 1.00 69.19 81 TYR A N 1
ATOM 669 C CA . TYR A 1 81 ? -2.028 -8.018 3.409 1.00 69.19 81 TYR A CA 1
ATOM 670 C C . TYR A 1 81 ? -2.924 -9.223 3.699 1.00 69.19 81 TYR A C 1
ATOM 672 O O . TYR A 1 81 ? -3.586 -9.716 2.790 1.00 69.19 81 TYR A O 1
ATOM 680 N N . CYS A 1 82 ? -3.035 -9.637 4.964 1.00 71.19 82 CYS A N 1
ATOM 681 C CA . CYS A 1 82 ? -3.952 -10.701 5.370 1.00 71.19 82 CYS A CA 1
ATOM 682 C C . CYS A 1 82 ? -5.424 -10.345 5.100 1.00 71.19 82 CYS A C 1
ATOM 684 O O . CYS A 1 82 ? -6.172 -11.189 4.614 1.00 71.19 82 CYS A O 1
ATOM 686 N N . VAL A 1 83 ? -5.846 -9.109 5.384 1.00 75.12 83 VAL A N 1
ATOM 687 C CA . VAL A 1 83 ? -7.225 -8.642 5.169 1.00 75.12 83 VAL A CA 1
ATOM 688 C C . VAL A 1 83 ? -7.547 -8.549 3.684 1.00 75.12 83 VAL A C 1
ATOM 690 O O . VAL A 1 83 ? -8.605 -9.014 3.276 1.00 75.12 83 VAL A O 1
ATOM 693 N N . LEU A 1 84 ? -6.659 -7.989 2.861 1.00 73.31 84 LEU A N 1
ATOM 694 C CA . LEU A 1 84 ? -6.888 -7.905 1.419 1.00 73.31 84 LEU A CA 1
ATOM 695 C C . LEU A 1 84 ? -6.909 -9.283 0.777 1.00 73.31 84 LEU A C 1
ATOM 697 O O . LEU A 1 84 ? -7.802 -9.560 -0.017 1.00 73.31 84 LEU A O 1
ATOM 701 N N . TRP A 1 85 ? -5.990 -10.158 1.180 1.00 71.44 85 TRP A N 1
ATOM 702 C CA . TRP A 1 85 ? -6.001 -11.549 0.754 1.00 71.44 85 TRP A CA 1
ATOM 703 C C . TRP A 1 85 ? -7.314 -12.245 1.139 1.00 71.44 85 TRP A C 1
ATOM 705 O O . TRP A 1 85 ? -7.919 -12.919 0.311 1.00 71.44 85 TRP A O 1
ATOM 715 N N . PHE A 1 86 ? -7.810 -12.025 2.361 1.00 76.06 86 PHE A N 1
ATOM 716 C CA . PHE A 1 86 ? -9.084 -12.584 2.815 1.00 76.06 86 PHE A CA 1
ATOM 717 C C . PHE A 1 86 ? -10.291 -12.008 2.055 1.00 76.06 86 PHE A C 1
ATOM 719 O O . PHE A 1 86 ? -11.192 -12.754 1.687 1.00 76.06 86 PHE A O 1
ATOM 726 N N . ILE A 1 87 ? -10.314 -10.700 1.776 1.00 73.94 87 ILE A N 1
ATOM 727 C CA . ILE A 1 87 ? -11.371 -10.059 0.975 1.00 73.94 87 ILE A CA 1
ATOM 728 C C . ILE A 1 87 ? -11.371 -10.616 -0.450 1.00 73.94 87 ILE A C 1
ATOM 730 O O . ILE A 1 87 ? -12.432 -10.944 -0.974 1.00 73.94 87 ILE A O 1
ATOM 734 N N . GLU A 1 88 ? -10.205 -10.750 -1.079 1.00 70.62 88 GLU A N 1
ATOM 735 C CA . GLU A 1 88 ? -10.103 -11.315 -2.425 1.00 70.62 88 GLU A CA 1
ATOM 736 C C . GLU A 1 88 ? -10.437 -12.806 -2.459 1.00 70.62 88 GLU A C 1
ATOM 738 O O . GLU A 1 88 ? -11.015 -13.270 -3.433 1.00 70.62 88 GLU A O 1
ATOM 743 N N . TRP A 1 89 ? -10.184 -13.548 -1.379 1.00 66.62 89 TRP A N 1
ATOM 744 C CA . TRP A 1 89 ? -10.690 -14.912 -1.232 1.00 66.62 89 TRP A CA 1
ATOM 745 C C . TRP A 1 89 ? -12.227 -14.976 -1.176 1.00 66.62 89 TRP A C 1
ATOM 747 O O . TRP A 1 89 ? -12.816 -15.962 -1.613 1.00 66.62 89 TRP A O 1
ATOM 757 N N . LEU A 1 90 ? -12.901 -13.930 -0.689 1.00 71.44 90 LEU A N 1
ATOM 758 C CA . LEU A 1 90 ? -14.367 -13.845 -0.683 1.00 71.44 90 LEU A CA 1
ATOM 759 C C . LEU A 1 90 ? -14.952 -13.346 -2.018 1.00 71.44 90 LEU A C 1
ATOM 761 O O . LEU A 1 90 ? -16.128 -13.599 -2.298 1.00 71.44 90 LEU A O 1
ATOM 765 N N . LEU A 1 91 ? -14.165 -12.653 -2.847 1.00 67.12 91 LEU A N 1
ATOM 766 C CA . LEU A 1 91 ? -14.610 -12.069 -4.115 1.00 67.12 91 LEU A CA 1
ATOM 767 C C . LEU A 1 91 ? -14.269 -12.978 -5.317 1.00 67.12 91 LEU A C 1
ATOM 769 O O . LEU A 1 91 ? -13.134 -13.421 -5.455 1.00 67.12 91 LEU A O 1
ATOM 773 N N . PRO A 1 92 ? -15.204 -13.234 -6.252 1.00 59.47 92 PRO A N 1
ATOM 774 C CA . PRO A 1 92 ? -14.892 -13.993 -7.464 1.00 59.47 92 PRO A CA 1
ATOM 775 C C . PRO A 1 92 ? -13.913 -13.233 -8.385 1.00 59.47 92 PRO A C 1
ATOM 777 O O . PRO A 1 92 ? -14.117 -12.033 -8.603 1.00 59.47 92 PRO A O 1
ATOM 780 N N . PRO A 1 93 ? -12.936 -13.903 -9.037 1.00 56.25 93 PRO A N 1
ATOM 781 C CA . PRO A 1 93 ? -12.730 -15.354 -9.104 1.00 56.25 93 PRO A CA 1
ATOM 782 C C . PRO A 1 93 ? -11.752 -15.913 -8.045 1.00 56.25 93 PRO A C 1
ATOM 784 O O . PRO A 1 93 ? -10.680 -15.366 -7.799 1.00 56.25 93 PRO A O 1
ATOM 787 N N . TYR A 1 94 ? -12.121 -17.060 -7.466 1.00 55.41 94 TYR A N 1
ATOM 788 C CA . TYR A 1 94 ? -11.479 -17.695 -6.302 1.00 55.41 94 TYR A CA 1
ATOM 789 C C . TYR A 1 94 ? -10.148 -18.418 -6.592 1.00 55.41 94 TYR A C 1
ATOM 791 O O . TYR A 1 94 ? -9.457 -18.849 -5.671 1.00 55.41 94 TYR A O 1
ATOM 799 N N . ASP A 1 95 ? -9.798 -18.600 -7.864 1.00 53.44 95 ASP A N 1
ATOM 800 C CA . ASP A 1 95 ? -8.753 -19.513 -8.350 1.00 53.44 95 ASP A CA 1
ATOM 801 C C . ASP A 1 95 ? -7.368 -18.859 -8.518 1.00 53.44 95 ASP A C 1
ATOM 803 O O . ASP A 1 95 ? -6.360 -19.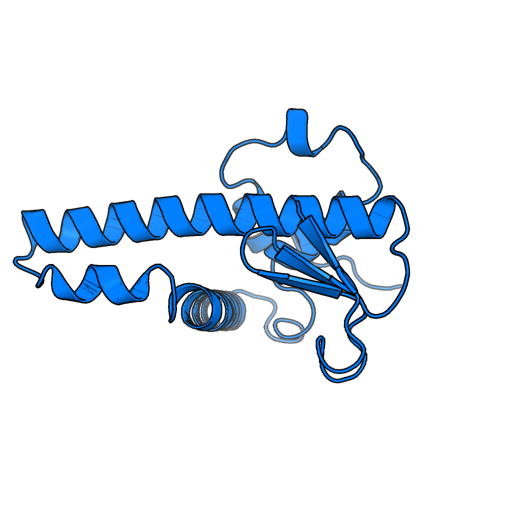557 -8.659 1.00 53.44 95 ASP A O 1
ATOM 807 N N . ARG A 1 96 ? -7.293 -17.521 -8.478 1.00 53.12 96 ARG A N 1
ATOM 808 C CA . ARG A 1 96 ? -6.041 -16.754 -8.641 1.00 53.12 96 ARG A CA 1
ATOM 809 C C . ARG A 1 96 ? -5.797 -15.677 -7.578 1.00 53.12 96 ARG A C 1
ATOM 811 O O . ARG A 1 96 ? -4.819 -14.945 -7.696 1.00 53.12 96 ARG A O 1
ATOM 818 N N . ALA A 1 97 ? -6.593 -15.644 -6.506 1.00 49.19 97 ALA A N 1
ATOM 819 C CA . ALA A 1 97 ? -6.501 -14.657 -5.416 1.00 49.19 97 ALA A CA 1
ATOM 820 C C . ALA A 1 97 ? -5.112 -14.568 -4.743 1.00 49.19 97 ALA A C 1
ATOM 822 O O . ALA A 1 97 ? -4.760 -13.550 -4.162 1.00 49.19 97 ALA A O 1
ATOM 823 N N . TYR A 1 98 ? -4.291 -15.621 -4.837 1.00 45.81 98 TYR A N 1
ATOM 824 C CA . TYR A 1 98 ? -2.924 -15.606 -4.307 1.00 45.81 98 TYR A CA 1
ATOM 825 C C . TYR A 1 98 ? -1.914 -14.874 -5.210 1.00 45.81 98 TYR A C 1
ATOM 827 O O . TYR A 1 98 ? -0.871 -14.454 -4.722 1.00 45.81 98 TYR A O 1
ATOM 835 N N . ARG A 1 99 ? -2.183 -14.742 -6.519 1.00 50.34 99 ARG A N 1
ATOM 836 C CA . ARG A 1 99 ? -1.197 -14.227 -7.484 1.00 50.34 99 ARG A CA 1
ATOM 837 C C . ARG A 1 99 ? -1.265 -12.718 -7.715 1.00 50.34 99 ARG A C 1
ATOM 839 O O . ARG A 1 99 ? -0.219 -12.145 -7.976 1.00 50.34 99 ARG A O 1
ATOM 846 N N . ASP A 1 100 ? -2.423 -12.077 -7.537 1.00 63.28 100 ASP A N 1
ATOM 847 C CA . ASP A 1 100 ? -2.621 -10.687 -7.972 1.00 63.28 100 ASP A CA 1
ATOM 848 C C . ASP A 1 100 ? -3.487 -9.856 -7.007 1.00 63.28 100 ASP A C 1
ATOM 850 O O . ASP A 1 100 ? -4.619 -9.479 -7.333 1.00 63.28 100 ASP A O 1
ATOM 854 N N . VAL A 1 101 ? -2.946 -9.493 -5.838 1.00 76.88 101 VAL A N 1
ATOM 855 C CA . VAL A 1 101 ? -3.605 -8.508 -4.957 1.00 76.88 101 VAL A CA 1
ATOM 856 C C . VAL A 1 101 ? -3.884 -7.228 -5.760 1.00 76.88 101 VAL A C 1
ATOM 858 O O . VAL A 1 101 ? -3.065 -6.799 -6.571 1.00 76.88 101 VAL A O 1
ATOM 861 N N . ALA A 1 102 ? -5.036 -6.584 -5.566 1.00 83.62 102 ALA A N 1
ATOM 862 C CA . ALA A 1 102 ? -5.441 -5.366 -6.281 1.00 83.62 102 ALA A CA 1
ATOM 863 C C . ALA A 1 102 ? -4.381 -4.249 -6.246 1.00 83.62 102 ALA A C 1
ATOM 865 O O . ALA A 1 102 ? -4.280 -3.456 -7.184 1.00 83.62 102 ALA A O 1
ATOM 866 N N . LEU A 1 103 ? -3.582 -4.215 -5.179 1.00 87.00 103 LEU A N 1
ATOM 867 C CA . LEU A 1 103 ? -2.429 -3.333 -5.029 1.00 87.00 103 LEU A CA 1
ATOM 868 C C . LEU A 1 103 ? -1.328 -3.642 -6.051 1.00 87.00 103 LEU A C 1
ATOM 870 O O . LEU A 1 103 ? -0.898 -2.734 -6.757 1.00 87.00 103 LEU A O 1
ATOM 874 N N . GLU A 1 104 ? -0.952 -4.913 -6.198 1.00 86.94 104 GLU A N 1
ATOM 875 C CA . GLU A 1 104 ? 0.026 -5.356 -7.198 1.00 86.94 104 GLU A CA 1
ATOM 876 C C . GLU A 1 104 ? -0.478 -5.116 -8.620 1.00 86.94 104 GLU A C 1
ATOM 878 O O . GLU A 1 104 ? 0.250 -4.596 -9.465 1.00 86.94 104 GLU A O 1
ATOM 883 N N . ARG A 1 105 ? -1.762 -5.392 -8.884 1.00 87.44 105 ARG A N 1
ATOM 884 C CA . ARG A 1 105 ? -2.380 -5.101 -10.189 1.00 87.44 105 ARG A CA 1
ATOM 885 C C . ARG A 1 105 ? -2.304 -3.621 -10.541 1.00 87.44 105 ARG A C 1
ATOM 887 O O . ARG A 1 105 ? -2.037 -3.275 -11.691 1.00 87.44 105 ARG A O 1
ATOM 894 N N . GLU A 1 106 ? -2.530 -2.741 -9.567 1.00 91.62 106 GLU A N 1
ATOM 895 C CA . GLU A 1 106 ? -2.345 -1.308 -9.768 1.00 91.62 106 GLU A CA 1
ATOM 896 C C . GLU A 1 106 ? -0.900 -0.969 -10.143 1.00 91.62 106 GLU A C 1
ATOM 898 O O . GLU A 1 106 ? -0.690 -0.173 -11.063 1.00 91.62 106 GLU A O 1
ATOM 903 N N . CYS A 1 107 ? 0.075 -1.555 -9.454 1.00 91.31 107 CYS A N 1
ATOM 904 C CA . CYS A 1 107 ? 1.482 -1.314 -9.722 1.00 91.31 107 CYS A CA 1
ATOM 905 C C . CYS A 1 107 ? 1.861 -1.787 -11.131 1.00 91.31 107 CYS A C 1
ATOM 907 O O . CYS A 1 107 ? 2.314 -0.974 -11.936 1.00 91.31 107 CYS A O 1
ATOM 909 N N . TYR A 1 108 ? 1.571 -3.039 -11.490 1.00 89.94 108 TYR A N 1
ATOM 910 C CA . TYR A 1 108 ? 1.902 -3.587 -12.810 1.00 89.94 108 TYR A CA 1
ATOM 911 C C . TYR A 1 108 ? 1.226 -2.848 -13.970 1.00 89.94 108 TYR A C 1
ATOM 913 O O . TYR A 1 108 ? 1.872 -2.576 -14.981 1.00 89.94 108 TYR A O 1
ATOM 921 N N . ASP A 1 109 ? -0.043 -2.452 -13.835 1.00 91.25 109 ASP A N 1
ATOM 922 C CA . ASP A 1 109 ? -0.740 -1.724 -14.903 1.00 91.25 109 ASP A CA 1
ATOM 923 C C . ASP A 1 109 ? -0.226 -0.282 -15.098 1.00 91.25 109 ASP A C 1
ATOM 925 O O . ASP A 1 109 ? -0.528 0.327 -16.125 1.00 91.25 109 ASP A O 1
ATOM 929 N N . ASN A 1 110 ? 0.502 0.300 -14.131 1.00 93.81 110 ASN A N 1
ATOM 930 C CA . ASN A 1 110 ? 0.912 1.714 -14.173 1.00 93.81 110 ASN A CA 1
ATOM 931 C C . ASN A 1 110 ? 2.418 1.956 -13.991 1.00 93.81 110 ASN A C 1
ATOM 933 O O . ASN A 1 110 ? 2.848 3.104 -14.093 1.00 93.81 110 ASN A O 1
ATOM 937 N N . GLN A 1 111 ? 3.230 0.920 -13.771 1.00 93.56 111 GLN A N 1
ATOM 938 C CA . GLN A 1 111 ? 4.675 1.048 -13.541 1.00 93.56 111 GLN A CA 1
ATOM 939 C C . GLN A 1 111 ? 5.420 1.722 -14.704 1.00 93.56 111 GLN A C 1
ATOM 941 O O . GLN A 1 111 ? 6.351 2.489 -14.467 1.00 93.56 111 GLN A O 1
ATOM 946 N N . ALA A 1 112 ? 4.955 1.549 -15.945 1.00 94.56 112 ALA A N 1
ATOM 947 C CA . ALA A 1 112 ? 5.522 2.224 -17.116 1.00 94.56 112 ALA A CA 1
ATOM 948 C C . ALA A 1 112 ? 5.202 3.736 -17.168 1.00 94.56 112 ALA A C 1
ATOM 950 O O . ALA A 1 112 ? 5.883 4.506 -17.850 1.00 94.56 112 ALA A O 1
ATOM 951 N N . ASP A 1 113 ? 4.180 4.201 -16.440 1.00 94.44 113 ASP A N 1
ATOM 952 C CA . ASP A 1 113 ? 3.739 5.591 -16.480 1.00 94.44 113 ASP A CA 1
ATOM 953 C C . ASP A 1 113 ? 4.304 6.426 -15.324 1.00 94.44 113 ASP A C 1
ATOM 955 O O . ASP A 1 113 ? 3.770 6.484 -14.212 1.00 94.44 113 ASP A O 1
ATOM 959 N N . LYS A 1 114 ? 5.364 7.174 -15.635 1.00 91.81 114 LYS A N 1
ATOM 960 C CA . LYS A 1 114 ? 6.080 8.046 -14.689 1.00 91.81 114 LYS A CA 1
ATOM 961 C C . LYS A 1 114 ? 5.243 9.203 -14.136 1.00 91.81 114 LYS A C 1
ATOM 963 O O . LYS A 1 114 ? 5.599 9.794 -13.118 1.00 91.81 114 LYS A O 1
ATOM 968 N N . MET A 1 115 ? 4.155 9.582 -14.807 1.00 94.00 115 MET A N 1
ATOM 969 C CA . MET A 1 115 ? 3.259 10.642 -14.341 1.00 94.00 115 MET A CA 1
ATOM 970 C C . MET A 1 115 ? 2.066 10.092 -13.555 1.00 94.00 115 MET A C 1
ATOM 972 O O . MET A 1 115 ? 1.266 10.892 -13.064 1.00 94.00 115 MET A O 1
ATOM 976 N N . TYR A 1 116 ? 1.942 8.766 -13.400 1.00 94.06 116 TYR A N 1
ATOM 977 C CA . TYR A 1 116 ? 0.797 8.142 -12.739 1.00 94.06 116 TYR A CA 1
ATOM 978 C C . TYR A 1 116 ? 0.570 8.703 -11.342 1.00 94.06 116 TYR A C 1
ATOM 980 O O . TYR A 1 116 ? -0.511 9.214 -11.055 1.00 94.06 116 TYR A O 1
ATOM 988 N N . LEU A 1 117 ? 1.612 8.728 -10.510 1.00 92.31 117 LEU A N 1
ATOM 989 C CA . LEU A 1 117 ? 1.528 9.226 -9.138 1.00 92.31 117 LEU A CA 1
ATOM 990 C C . LEU A 1 117 ? 1.041 10.674 -9.026 1.00 92.31 117 LEU A C 1
ATOM 992 O O . LEU A 1 117 ? 0.389 11.013 -8.042 1.00 92.31 117 LEU A O 1
ATOM 996 N N . LYS A 1 118 ? 1.314 11.523 -10.026 1.00 93.06 118 LYS A N 1
ATOM 997 C CA . LYS A 1 118 ? 0.886 12.931 -10.012 1.00 93.06 118 LYS A CA 1
ATOM 998 C C . LYS A 1 118 ? -0.612 13.099 -10.266 1.00 93.06 118 LYS A C 1
ATOM 1000 O O . LYS A 1 118 ? -1.202 14.055 -9.778 1.00 93.06 118 LYS A O 1
ATOM 1005 N N . ARG A 1 119 ? -1.220 12.200 -11.045 1.00 94.50 119 ARG A N 1
ATOM 1006 C CA . ARG A 1 119 ? -2.636 12.284 -11.458 1.00 94.50 119 ARG A CA 1
ATOM 1007 C C . ARG A 1 119 ? -3.546 11.269 -10.767 1.00 94.50 119 ARG A C 1
ATOM 1009 O O . ARG A 1 119 ? -4.768 11.370 -10.862 1.00 94.50 119 ARG A O 1
ATOM 1016 N N . ARG A 1 120 ? -2.963 10.250 -10.134 1.00 93.81 120 ARG A N 1
ATOM 1017 C CA . ARG A 1 120 ? -3.675 9.173 -9.450 1.00 93.81 120 ARG A CA 1
ATOM 1018 C C . ARG A 1 120 ? -4.546 9.757 -8.336 1.00 93.81 120 ARG A C 1
ATOM 1020 O O . ARG A 1 120 ? -4.076 10.518 -7.495 1.00 93.81 120 ARG A O 1
ATOM 1027 N N . LYS A 1 121 ? -5.820 9.364 -8.315 1.00 93.81 121 LYS A N 1
ATOM 1028 C CA . LYS A 1 121 ? -6.761 9.725 -7.244 1.00 93.81 121 LYS A CA 1
ATOM 1029 C C . LYS A 1 121 ? -6.450 8.956 -5.957 1.00 93.81 121 LYS A C 1
ATOM 1031 O O . LYS A 1 121 ? -5.833 7.892 -5.996 1.00 93.81 121 LYS A O 1
ATOM 1036 N N . TRP A 1 122 ? -6.915 9.483 -4.829 1.00 93.12 122 TRP A N 1
ATOM 1037 C CA . TRP A 1 122 ? -6.880 8.759 -3.561 1.00 93.12 122 TRP A CA 1
ATOM 1038 C C . TRP A 1 122 ? -7.668 7.443 -3.662 1.00 93.12 122 TRP A C 1
ATOM 1040 O O . TRP A 1 122 ? -8.745 7.424 -4.258 1.00 93.12 122 TRP A O 1
ATOM 1050 N N . PHE A 1 123 ? -7.118 6.362 -3.104 1.00 90.75 123 PHE A N 1
ATOM 1051 C CA . PHE A 1 123 ? -7.698 5.010 -3.092 1.00 90.75 123 PHE A CA 1
ATOM 1052 C C . PHE A 1 123 ? -7.976 4.429 -4.488 1.00 90.75 123 PHE A C 1
ATOM 1054 O O . PHE A 1 123 ? -8.897 3.634 -4.681 1.00 90.75 123 PHE A O 1
ATOM 1061 N N . ALA A 1 124 ? -7.167 4.797 -5.489 1.00 92.25 124 ALA A N 1
ATOM 1062 C CA . ALA A 1 124 ? -7.332 4.292 -6.852 1.00 92.25 124 ALA A CA 1
ATOM 1063 C C . ALA A 1 124 ? -7.203 2.761 -6.957 1.00 92.25 124 ALA A C 1
ATOM 1065 O O . ALA A 1 124 ? -7.771 2.191 -7.888 1.00 92.25 124 ALA A O 1
ATOM 1066 N N . TRP A 1 125 ? -6.539 2.097 -6.004 1.00 87.81 125 TRP A N 1
ATOM 1067 C CA . TRP A 1 125 ? -6.446 0.636 -5.924 1.00 87.81 125 TRP A CA 1
ATOM 1068 C C . TRP A 1 125 ? -7.815 -0.058 -5.792 1.00 87.81 125 TRP A C 1
ATOM 1070 O O . TRP A 1 125 ? -7.977 -1.179 -6.263 1.00 87.81 125 TRP A O 1
ATOM 1080 N N . VAL A 1 126 ? -8.837 0.613 -5.243 1.00 88.19 126 VAL A N 1
ATOM 1081 C CA . VAL A 1 126 ? -10.187 0.038 -5.066 1.00 88.19 126 VAL A CA 1
ATOM 1082 C C . VAL A 1 126 ? -10.800 -0.381 -6.403 1.00 88.19 126 VAL A C 1
ATOM 1084 O O . VAL A 1 126 ? -11.483 -1.399 -6.481 1.00 88.19 126 VAL A O 1
ATOM 1087 N N . LYS A 1 127 ? -10.505 0.339 -7.496 1.00 89.62 127 LYS A N 1
ATOM 1088 C CA . LYS A 1 127 ? -10.986 -0.045 -8.835 1.00 89.62 127 LYS A CA 1
ATOM 1089 C C . LYS A 1 127 ? -10.419 -1.396 -9.289 1.00 89.62 127 LYS A C 1
ATOM 1091 O O . LYS A 1 127 ? -11.046 -2.071 -10.098 1.00 89.62 127 LYS A O 1
ATOM 1096 N N . TYR A 1 128 ? -9.245 -1.780 -8.783 1.00 86.81 128 TYR A N 1
ATOM 1097 C CA . TYR A 1 128 ? -8.587 -3.038 -9.125 1.00 86.81 128 TYR A CA 1
ATOM 1098 C C . TYR A 1 128 ? -9.135 -4.228 -8.339 1.00 86.81 128 TYR A C 1
ATOM 1100 O O . TYR A 1 128 ? -9.027 -5.340 -8.841 1.00 86.81 128 TYR A O 1
ATOM 1108 N N . LEU A 1 129 ? -9.815 -4.011 -7.202 1.00 82.00 129 LEU A N 1
ATOM 1109 C CA . LEU A 1 129 ? -10.548 -5.082 -6.508 1.00 82.00 129 LEU A CA 1
ATOM 1110 C C . LEU A 1 129 ? -11.613 -5.712 -7.417 1.00 82.00 129 LEU A C 1
ATOM 1112 O O . LEU A 1 129 ? -11.783 -6.924 -7.435 1.00 82.00 129 LEU A O 1
ATOM 1116 N N . PHE A 1 130 ? -12.298 -4.885 -8.210 1.00 81.31 130 PHE A N 1
ATOM 1117 C CA . PHE A 1 130 ? -13.368 -5.323 -9.112 1.00 81.31 130 PHE A CA 1
ATOM 1118 C C . PHE A 1 130 ? -12.897 -5.546 -10.555 1.00 81.31 130 PHE A C 1
ATOM 1120 O O . PHE A 1 130 ? -13.661 -6.020 -11.400 1.00 81.31 130 PHE A O 1
ATOM 1127 N N . LYS A 1 131 ? -11.647 -5.189 -10.874 1.00 78.50 131 LYS A N 1
ATOM 1128 C CA . LYS A 1 131 ? -11.087 -5.373 -12.214 1.00 78.50 131 LYS A CA 1
ATOM 1129 C C . LYS A 1 131 ? -10.711 -6.838 -12.394 1.00 78.50 131 LYS A C 1
ATOM 1131 O O . LYS A 1 131 ? -9.910 -7.370 -11.632 1.00 78.50 131 LYS A O 1
ATOM 1136 N N . ARG A 1 132 ? -11.246 -7.490 -13.427 1.00 67.06 132 ARG A N 1
ATOM 1137 C CA . ARG A 1 132 ? -10.871 -8.877 -13.736 1.00 67.06 132 ARG A CA 1
ATOM 1138 C C . ARG A 1 132 ? -9.375 -8.953 -14.083 1.00 67.06 132 ARG A C 1
ATOM 1140 O O . ARG A 1 132 ? -8.906 -8.081 -14.823 1.00 67.06 132 ARG A O 1
ATOM 1147 N N . PRO A 1 133 ? -8.635 -9.955 -13.574 1.00 65.06 133 PRO A N 1
ATOM 1148 C CA . PRO A 1 133 ? -7.266 -10.191 -14.013 1.00 65.06 133 PRO A CA 1
ATOM 1149 C C . PRO A 1 133 ? -7.266 -10.429 -15.526 1.00 65.06 133 PRO A C 1
ATOM 1151 O O . PRO A 1 133 ? -8.186 -11.055 -16.065 1.00 65.06 133 PRO A O 1
ATOM 1154 N N . LYS A 1 134 ? -6.274 -9.876 -16.231 1.00 62.22 134 LYS A N 1
ATOM 1155 C CA . LYS A 1 134 ? -6.102 -10.183 -17.653 1.00 62.22 134 LYS A CA 1
ATOM 1156 C C . LYS A 1 134 ? -5.814 -11.679 -17.750 1.00 62.22 134 LYS A C 1
ATOM 1158 O O . LYS A 1 134 ? -4.987 -12.195 -17.007 1.00 62.22 134 LYS A O 1
ATOM 1163 N N . ASN A 1 135 ? -6.517 -12.382 -18.633 1.00 55.34 135 ASN A N 1
ATOM 1164 C CA . ASN A 1 135 ? -6.120 -13.742 -18.961 1.00 55.34 135 ASN A CA 1
ATOM 1165 C C . ASN A 1 135 ? -4.747 -13.651 -19.628 1.00 55.34 135 ASN A C 1
ATOM 1167 O O . ASN A 1 135 ? -4.631 -13.026 -20.679 1.00 55.34 135 ASN A O 1
ATOM 1171 N N . GLU A 1 136 ? -3.725 -14.211 -18.985 1.00 50.84 136 GLU A N 1
ATOM 1172 C CA . GLU A 1 136 ? -2.465 -14.545 -19.642 1.00 50.84 136 GLU A CA 1
ATOM 1173 C C . GLU A 1 136 ? -2.815 -15.510 -20.786 1.00 50.84 136 GLU A C 1
ATOM 1175 O O . GLU A 1 136 ? -3.216 -16.648 -20.539 1.00 50.84 136 GLU A O 1
ATOM 1180 N N . THR A 1 137 ? -2.818 -14.999 -22.017 1.00 36.97 137 THR A N 1
ATOM 1181 C CA . THR A 1 137 ? -2.871 -15.787 -23.257 1.00 36.97 137 THR A CA 1
ATOM 1182 C C . THR A 1 137 ? -1.470 -16.157 -23.682 1.00 36.97 137 THR A C 1
ATOM 1184 O O . THR A 1 137 ? -0.631 -15.225 -23.670 1.00 36.97 137 THR A O 1
#

Radius of gyration: 16.39 Å; chains: 1; bounding box: 39×32×48 Å

Foldseek 3Di:
DDEDEDCPPPPDPDQWDAQLNHIYGPDDDDQLRVLLNVLVNLVLVLQLVVVVVVVVCCVVVVVDDPVCVVCSRPVSVVVVVVVQLVVLCVDPPNPCSPPDRLSSVVSVVCSVPPCCVVPPDRPNSVVSSPDDDPPPD